Protein AF-A0A4Y2BCL5-F1 (afdb_monomer_lite)

Radius of gyration: 30.36 Å; chains: 1; bounding box: 72×30×68 Å

Sequence (85 aa):
MSIDEDIPVAATLTDLEICQAVCEQDQALKVDDSDGYENVGENPPTNAEMRQVHDISKRGVQHRSTNFKITIRVRTIYCCRTVKD

Organism: Araneus ventricosus (NCBI:txid182803)

Structure (mmCIF, N/CA/C/O backbone):
data_AF-A0A4Y2BCL5-F1
#
_entry.id   AF-A0A4Y2BCL5-F1
#
loop_
_atom_site.group_PDB
_atom_site.id
_atom_site.type_symbol
_atom_site.label_atom_id
_atom_site.label_alt_id
_atom_site.label_comp_id
_atom_site.label_asym_id
_atom_site.label_entity_id
_atom_site.label_seq_id
_atom_site.pdbx_PDB_ins_code
_atom_site.Cartn_x
_atom_site.Cartn_y
_atom_site.Cartn_z
_atom_site.occupancy
_atom_site.B_iso_or_equiv
_atom_site.auth_seq_id
_atom_site.auth_comp_id
_atom_site.auth_asym_id
_atom_site.auth_atom_id
_atom_site.pdbx_PDB_model_num
ATOM 1 N N . MET A 1 1 ? -52.569 -4.721 -8.199 1.00 51.53 1 MET A N 1
ATOM 2 C CA . MET A 1 1 ? -52.292 -5.807 -7.241 1.00 51.53 1 MET A CA 1
ATOM 3 C C . MET A 1 1 ? -50.808 -5.766 -6.947 1.00 51.53 1 MET A C 1
ATOM 5 O O . MET A 1 1 ? -50.025 -6.217 -7.768 1.00 51.53 1 MET A O 1
ATOM 9 N N . SER A 1 2 ? -50.442 -5.103 -5.856 1.00 55.34 2 SER A N 1
ATOM 10 C CA . SER A 1 2 ? -49.104 -5.130 -5.272 1.00 55.34 2 SER A CA 1
ATOM 11 C C . SER A 1 2 ? -49.138 -6.200 -4.192 1.00 55.34 2 SER A C 1
ATOM 13 O O . SER A 1 2 ? -49.889 -6.070 -3.228 1.00 55.34 2 SER A O 1
ATOM 15 N N . ILE A 1 3 ? -48.414 -7.290 -4.413 1.00 58.56 3 ILE A N 1
ATOM 16 C CA . ILE A 1 3 ? -48.107 -8.251 -3.361 1.00 58.56 3 ILE A CA 1
ATOM 17 C C . ILE A 1 3 ? -47.106 -7.557 -2.443 1.00 58.56 3 ILE A C 1
ATOM 19 O O . ILE A 1 3 ? -45.932 -7.437 -2.769 1.00 58.56 3 ILE A O 1
ATOM 23 N N . ASP A 1 4 ? -47.623 -6.977 -1.366 1.00 59.22 4 ASP A N 1
ATOM 24 C CA . ASP A 1 4 ? -46.809 -6.628 -0.213 1.00 59.22 4 ASP A CA 1
ATOM 25 C C . ASP A 1 4 ? -46.419 -7.973 0.398 1.00 59.22 4 ASP A C 1
ATOM 27 O O . ASP A 1 4 ? -47.239 -8.660 1.011 1.00 59.22 4 ASP A O 1
ATOM 31 N N . GLU A 1 5 ? -45.230 -8.442 0.028 1.00 60.19 5 GLU A N 1
ATOM 32 C CA . GLU A 1 5 ? -44.612 -9.626 0.602 1.00 60.19 5 GLU A CA 1
ATOM 33 C C . GLU A 1 5 ? -44.344 -9.311 2.065 1.00 60.19 5 GLU A C 1
ATOM 35 O O . GLU A 1 5 ? -43.307 -8.766 2.433 1.00 60.19 5 GLU A O 1
ATOM 40 N N . ASP A 1 6 ? -45.355 -9.625 2.870 1.00 61.19 6 ASP A N 1
ATOM 41 C CA . ASP A 1 6 ? -45.319 -9.731 4.315 1.00 61.19 6 ASP A CA 1
ATOM 42 C C . ASP A 1 6 ? -44.175 -10.699 4.634 1.00 61.19 6 ASP A C 1
ATOM 44 O O . ASP A 1 6 ? -44.336 -11.925 4.622 1.00 61.19 6 ASP A O 1
ATOM 48 N N . ILE A 1 7 ? -42.966 -10.139 4.774 1.00 65.62 7 ILE A N 1
ATOM 49 C CA . ILE A 1 7 ? -41.779 -10.852 5.234 1.00 65.62 7 ILE A CA 1
ATOM 50 C C . ILE A 1 7 ? -42.265 -11.574 6.479 1.00 65.62 7 ILE A C 1
ATOM 52 O O . ILE A 1 7 ? -42.734 -10.897 7.400 1.00 65.62 7 ILE A O 1
ATOM 56 N N . PRO A 1 8 ? -42.257 -12.920 6.495 1.00 70.56 8 PRO A N 1
ATOM 57 C CA . PRO A 1 8 ? -42.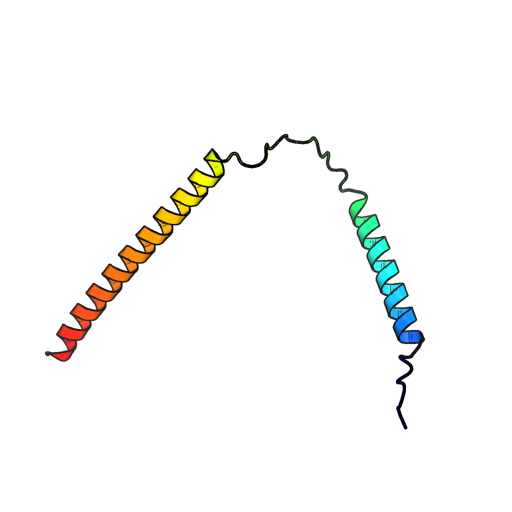937 -13.654 7.540 1.00 70.56 8 PRO A CA 1
ATOM 58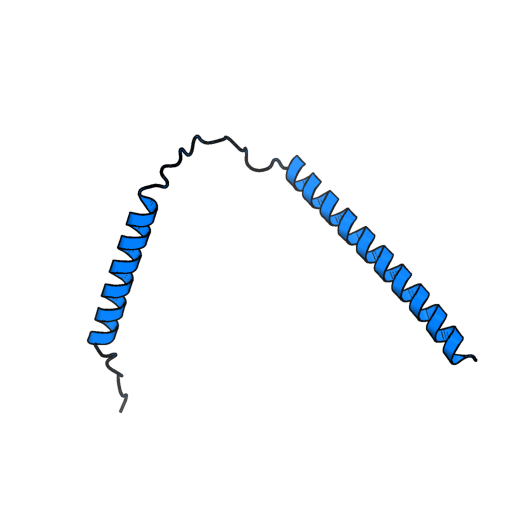 C C . PRO A 1 8 ? -42.387 -13.132 8.855 1.00 70.56 8 PRO A C 1
ATOM 60 O O . PRO A 1 8 ? -41.182 -13.180 9.066 1.00 70.56 8 PRO A O 1
ATOM 63 N N . VAL A 1 9 ? -43.250 -12.588 9.713 1.00 65.19 9 VAL A N 1
ATOM 64 C CA . VAL A 1 9 ? -42.865 -11.961 10.991 1.00 65.19 9 VAL A CA 1
ATOM 65 C C . VAL A 1 9 ? -41.927 -12.874 11.799 1.00 65.19 9 VAL A C 1
ATOM 67 O O . VAL A 1 9 ? -41.061 -12.402 12.528 1.00 65.19 9 VAL A O 1
ATOM 70 N N . ALA A 1 10 ? -42.039 -14.189 11.590 1.00 67.38 10 ALA A N 1
ATOM 71 C CA . ALA A 1 10 ? -41.126 -15.215 12.079 1.00 67.38 10 ALA A CA 1
ATOM 72 C C . ALA A 1 10 ? -39.660 -15.061 11.615 1.00 67.38 10 ALA A C 1
ATOM 74 O O . ALA A 1 10 ? -38.762 -15.266 12.423 1.00 67.38 10 ALA A O 1
ATOM 75 N N . ALA A 1 11 ? -39.399 -14.700 10.356 1.00 69.75 11 ALA A N 1
ATOM 76 C CA . ALA A 1 11 ? -38.058 -14.418 9.840 1.00 69.75 11 ALA A CA 1
ATOM 77 C C . ALA A 1 11 ? -37.460 -13.176 10.508 1.00 69.75 11 ALA A C 1
ATOM 79 O O . ALA A 1 11 ? -36.344 -13.236 11.008 1.00 69.75 11 ALA A O 1
ATOM 80 N N . THR A 1 12 ? -38.236 -12.096 10.630 1.00 75.31 12 THR A N 1
ATOM 81 C CA . THR A 1 12 ? -37.787 -10.870 11.305 1.00 75.31 12 THR A CA 1
ATOM 82 C C . THR A 1 12 ? -37.524 -11.098 12.797 1.00 75.31 12 THR A C 1
ATOM 84 O O . THR A 1 12 ? -36.577 -10.544 13.349 1.00 75.31 12 THR A O 1
ATOM 87 N N . LEU A 1 13 ? -38.339 -11.932 13.456 1.00 76.25 13 LEU A N 1
ATOM 88 C CA . LEU A 1 13 ? -38.135 -12.330 14.853 1.00 76.25 13 LEU A CA 1
ATOM 89 C C . LEU A 1 13 ? -36.897 -13.215 15.024 1.00 76.25 13 LEU A C 1
ATOM 91 O O . LEU A 1 13 ? -36.126 -12.989 15.949 1.00 76.25 13 LEU A O 1
ATOM 95 N N . THR A 1 14 ? -36.675 -14.161 14.111 1.00 80.44 14 THR A N 1
ATOM 96 C CA . THR A 1 14 ? -35.505 -15.051 14.147 1.00 80.44 14 THR A CA 1
ATOM 97 C C . THR A 1 14 ? -34.214 -14.257 13.935 1.00 80.44 14 THR A C 1
ATOM 99 O O . THR A 1 14 ? -33.251 -14.437 14.676 1.00 80.44 14 THR A O 1
ATOM 102 N N . ASP A 1 15 ? -34.201 -13.323 12.983 1.00 77.06 15 ASP A N 1
ATOM 103 C CA . ASP A 1 15 ? -33.055 -12.441 12.748 1.00 77.06 15 ASP A CA 1
ATOM 104 C C . ASP A 1 15 ? -32.775 -11.541 13.959 1.00 77.06 15 ASP A C 1
ATOM 106 O O . ASP A 1 15 ? -31.614 -11.321 14.309 1.00 77.06 15 ASP A O 1
ATOM 110 N N . LEU A 1 16 ? -33.821 -11.059 14.639 1.00 81.88 16 LEU A N 1
ATOM 111 C CA . LEU A 1 16 ? -33.683 -10.254 15.851 1.00 81.88 16 LEU A CA 1
ATOM 112 C C . LEU A 1 16 ? -33.124 -11.067 17.030 1.00 81.88 16 LEU A C 1
ATOM 114 O O . LEU A 1 16 ? -32.211 -10.592 17.704 1.00 81.88 16 LEU A O 1
ATOM 118 N N . GLU A 1 17 ? -33.614 -12.289 17.253 1.00 83.00 17 GLU A N 1
ATOM 119 C CA . GLU A 1 17 ? -33.103 -13.199 18.290 1.00 83.00 17 GLU A CA 1
ATOM 120 C C . GLU A 1 17 ? -31.640 -13.588 18.032 1.00 83.00 17 GLU A C 1
ATOM 122 O O . GLU A 1 17 ? -30.833 -13.632 18.963 1.00 83.00 17 GLU A O 1
ATOM 127 N N . ILE A 1 18 ? -31.264 -13.793 16.764 1.00 84.62 18 ILE A N 1
ATOM 128 C CA . ILE A 1 18 ? -29.876 -14.056 16.366 1.00 84.62 18 ILE A CA 1
ATOM 129 C C . ILE A 1 18 ? -29.010 -12.819 16.599 1.00 84.62 18 ILE A C 1
ATOM 131 O O . ILE A 1 18 ? -27.931 -12.936 17.177 1.00 84.62 18 ILE A O 1
ATOM 135 N N . CYS A 1 19 ? -29.469 -11.632 16.197 1.00 84.75 19 CYS A N 1
ATOM 136 C CA . CYS A 1 19 ? -28.731 -10.390 16.426 1.00 84.75 19 CYS A CA 1
ATOM 137 C C . CYS A 1 19 ? -28.511 -10.149 17.918 1.00 84.75 19 CYS A C 1
ATOM 139 O O . CYS A 1 19 ? -27.408 -9.792 18.324 1.00 84.75 19 CYS A O 1
ATOM 141 N N . GLN A 1 20 ? -29.526 -10.402 18.742 1.00 84.19 20 GLN A N 1
ATOM 142 C CA . GLN A 1 20 ? -29.419 -10.259 20.185 1.00 84.19 20 GLN A CA 1
ATOM 143 C C . GLN A 1 20 ? -28.436 -11.272 20.787 1.00 84.19 20 GLN A C 1
ATOM 145 O O . GLN A 1 20 ? -27.533 -10.872 21.520 1.00 84.19 20 GLN A O 1
ATOM 150 N N . ALA A 1 21 ? -28.525 -12.550 20.411 1.00 82.81 21 ALA A N 1
ATOM 151 C CA . ALA A 1 21 ? -27.600 -13.581 20.880 1.00 82.81 21 ALA A CA 1
ATOM 152 C C . ALA A 1 21 ? -26.147 -13.328 20.436 1.00 82.81 21 ALA A C 1
ATOM 154 O O . ALA A 1 21 ? -25.213 -13.623 21.183 1.00 82.81 21 ALA A O 1
ATOM 155 N N . VAL A 1 22 ? -25.942 -12.764 19.240 1.00 81.00 22 VAL A N 1
ATOM 156 C CA . VAL A 1 22 ? -24.620 -12.364 18.734 1.00 81.00 22 VAL A CA 1
ATOM 157 C C . VAL A 1 22 ? -24.100 -11.134 19.476 1.00 81.00 22 VAL A C 1
ATOM 159 O O . VAL A 1 22 ? -22.940 -11.125 19.871 1.00 81.00 22 VAL A O 1
ATOM 162 N N . CYS A 1 23 ? -24.936 -10.123 19.731 1.00 82.25 23 CYS A N 1
ATOM 163 C CA . CYS A 1 23 ? -24.549 -8.941 20.506 1.00 82.25 23 CYS A CA 1
ATOM 164 C C . CYS A 1 23 ? -24.210 -9.274 21.966 1.00 82.25 23 CYS A C 1
ATOM 166 O O . CYS A 1 23 ? -23.290 -8.681 22.529 1.00 82.25 23 CYS A O 1
ATOM 168 N N . GLU A 1 24 ? -24.938 -10.208 22.579 1.00 79.81 24 GLU A N 1
ATOM 169 C CA . GLU A 1 24 ? -24.673 -10.685 23.939 1.00 79.81 24 GLU A CA 1
ATOM 170 C C . GLU A 1 24 ? -23.415 -11.564 23.993 1.00 79.81 24 GLU A C 1
ATOM 172 O O . GLU A 1 24 ? -22.617 -11.418 24.918 1.00 79.81 24 GLU A O 1
ATOM 177 N N . GLN A 1 25 ? -23.171 -12.407 22.979 1.00 78.56 25 GLN A N 1
ATOM 178 C CA . GLN A 1 25 ? -21.908 -13.143 22.854 1.00 78.56 25 GLN A CA 1
ATOM 179 C C . GLN A 1 25 ? -20.709 -12.223 22.613 1.00 78.56 25 GLN A C 1
ATOM 181 O O . GLN A 1 25 ? -19.680 -12.428 23.244 1.00 78.56 25 GLN A O 1
ATOM 186 N N . ASP A 1 26 ? -20.823 -11.210 21.752 1.00 69.44 26 ASP A N 1
ATOM 187 C CA . ASP A 1 26 ? -19.743 -10.250 21.485 1.00 69.44 26 ASP A CA 1
ATOM 188 C C . ASP A 1 26 ? -19.408 -9.434 22.743 1.00 69.44 26 ASP A C 1
ATOM 190 O O . ASP A 1 26 ? -18.243 -9.241 23.078 1.00 69.44 26 ASP A O 1
ATOM 194 N N . GLN A 1 27 ? -20.423 -9.038 23.522 1.00 69.50 27 GLN A N 1
ATOM 195 C CA . GLN A 1 27 ? -20.211 -8.401 24.824 1.00 69.50 27 GLN A CA 1
ATOM 196 C C . GLN A 1 27 ? -19.586 -9.346 25.850 1.00 69.50 27 GLN A C 1
ATOM 198 O O . GLN A 1 27 ? -18.667 -8.928 26.547 1.00 69.50 27 GLN A O 1
ATOM 203 N N . ALA A 1 28 ? -20.032 -10.602 25.936 1.00 67.12 28 ALA A N 1
ATOM 204 C CA . ALA A 1 28 ? -19.454 -11.591 26.845 1.00 67.12 28 ALA A CA 1
ATOM 205 C C . ALA A 1 28 ? -18.009 -11.959 26.465 1.00 67.12 28 ALA A C 1
ATOM 207 O O . ALA A 1 28 ? -17.181 -12.169 27.348 1.00 67.12 28 ALA A O 1
ATOM 208 N N . LEU A 1 29 ? -17.687 -11.972 25.168 1.00 64.12 29 LEU A N 1
ATOM 209 C CA . LEU A 1 29 ? -16.328 -12.148 24.650 1.00 64.12 29 LEU A CA 1
ATOM 210 C C . LEU A 1 29 ? -15.435 -10.936 24.975 1.00 64.12 29 LEU A C 1
ATOM 212 O O . LEU A 1 29 ? -14.235 -11.093 25.166 1.00 64.12 29 LEU A O 1
ATOM 216 N N . LYS A 1 30 ? -16.018 -9.735 25.087 1.00 60.44 30 LYS A N 1
ATOM 217 C CA . LYS A 1 30 ? -15.322 -8.490 25.461 1.00 60.44 30 LYS A CA 1
ATOM 218 C C . LYS A 1 30 ? -15.164 -8.275 26.972 1.00 60.44 30 LYS A C 1
ATOM 220 O O . LYS A 1 30 ? -14.546 -7.288 27.363 1.00 60.44 30 LYS A O 1
ATOM 225 N N . VAL A 1 31 ? -15.689 -9.158 27.829 1.00 57.56 31 VAL A N 1
ATOM 226 C CA . VAL A 1 31 ? -15.552 -9.034 29.299 1.00 57.56 31 VAL A CA 1
ATOM 227 C C . VAL A 1 31 ? -14.128 -9.340 29.788 1.00 57.56 31 VAL A C 1
ATOM 229 O O . VAL A 1 31 ? -13.785 -8.929 30.892 1.00 57.56 31 VAL A O 1
ATOM 232 N N . ASP A 1 32 ? -13.274 -9.956 28.964 1.00 59.69 32 ASP A N 1
ATOM 233 C CA . ASP A 1 32 ? -11.885 -10.286 29.335 1.00 59.69 32 ASP A CA 1
ATOM 234 C C . ASP A 1 32 ? -10.820 -9.507 28.540 1.00 59.69 32 ASP A C 1
ATOM 236 O O . ASP A 1 32 ? -9.651 -9.871 28.551 1.00 59.69 32 ASP A O 1
ATOM 240 N N . ASP A 1 33 ? -11.210 -8.415 27.869 1.00 59.28 33 ASP A N 1
ATOM 241 C CA . ASP A 1 33 ? -10.273 -7.496 27.195 1.00 59.28 33 ASP A CA 1
ATOM 242 C C . ASP A 1 33 ? -10.236 -6.121 27.881 1.00 59.28 33 ASP A C 1
ATOM 244 O O . ASP A 1 33 ? -9.958 -5.090 27.274 1.00 59.28 33 ASP A O 1
ATOM 248 N N . SER A 1 34 ? -10.451 -6.100 29.203 1.00 64.00 34 SER A N 1
ATOM 249 C CA . SER A 1 34 ? -9.800 -5.083 30.037 1.00 64.00 34 SER A CA 1
ATOM 250 C C . SER A 1 34 ? -8.318 -5.444 30.198 1.00 64.00 34 SER A C 1
ATOM 252 O O . SER A 1 34 ? -7.778 -5.379 31.305 1.00 64.00 34 SER A O 1
ATOM 254 N N . ASP A 1 35 ? -7.656 -5.831 29.105 1.00 60.34 35 ASP A N 1
ATOM 255 C CA . ASP A 1 35 ? -6.215 -5.745 29.052 1.00 60.34 35 ASP A CA 1
ATOM 256 C C . ASP A 1 35 ? -5.911 -4.260 29.158 1.00 60.34 35 ASP A C 1
ATOM 258 O O . ASP A 1 35 ? -6.493 -3.428 28.452 1.00 60.34 35 ASP A O 1
ATOM 262 N N . GLY A 1 36 ? -5.135 -3.920 30.179 1.00 59.75 36 GLY A N 1
ATOM 263 C CA . GLY A 1 36 ? -4.903 -2.549 30.559 1.00 59.75 36 GLY A CA 1
ATOM 264 C C . GLY A 1 36 ? -4.467 -1.773 29.332 1.00 59.75 36 GLY A C 1
ATOM 265 O O . GLY A 1 36 ? -3.305 -1.832 28.940 1.00 59.75 36 GLY A O 1
ATOM 266 N N . TYR A 1 37 ? -5.358 -0.931 28.810 1.00 56.56 37 TYR A N 1
ATOM 267 C CA . TYR A 1 37 ? -4.945 0.290 28.147 1.00 56.56 37 TYR A CA 1
ATOM 268 C C . TYR A 1 37 ? -4.340 1.187 29.241 1.00 56.56 37 TYR A C 1
ATOM 270 O O . TYR A 1 37 ? -4.798 2.298 29.512 1.00 56.56 37 TYR A O 1
ATOM 278 N N . GLU A 1 38 ? -3.279 0.700 29.906 1.00 59.47 38 GLU A N 1
ATOM 279 C CA . GLU A 1 38 ? -2.094 1.506 30.072 1.00 59.47 38 GLU A CA 1
ATOM 280 C C . GLU A 1 38 ? -1.874 2.088 28.695 1.00 59.47 38 GLU A C 1
ATOM 282 O O . GLU A 1 38 ? -1.449 1.431 27.749 1.00 59.47 38 GLU A O 1
ATOM 287 N N . ASN A 1 39 ? -2.351 3.316 28.588 1.00 63.88 39 ASN A N 1
ATOM 288 C CA . ASN A 1 39 ? -2.070 4.246 27.543 1.00 63.88 39 ASN A CA 1
ATOM 289 C C . ASN A 1 39 ? -0.546 4.308 27.449 1.00 63.88 39 ASN A C 1
ATOM 291 O O . ASN A 1 39 ? 0.089 5.182 28.044 1.00 63.88 39 ASN A O 1
ATOM 295 N N . VAL A 1 40 ? 0.049 3.342 26.744 1.00 56.97 40 VAL A N 1
ATOM 296 C CA . VAL A 1 40 ? 1.309 3.536 26.066 1.00 56.97 40 VAL A CA 1
ATOM 297 C C . VAL A 1 40 ? 1.001 4.764 25.246 1.00 56.97 40 VAL A C 1
ATOM 299 O O . VAL A 1 40 ? 0.223 4.711 24.297 1.00 56.97 40 VAL A O 1
ATOM 302 N N . GLY A 1 41 ? 1.506 5.902 25.716 1.00 58.00 41 GLY A N 1
ATOM 303 C CA . GLY A 1 41 ? 1.453 7.167 25.015 1.00 58.00 41 GLY A CA 1
ATOM 304 C C . GLY A 1 41 ? 2.306 7.052 23.762 1.00 58.00 41 GLY A C 1
ATOM 305 O O . GLY A 1 41 ? 3.312 7.744 23.630 1.00 58.00 41 GLY A O 1
ATOM 306 N N . GLU A 1 42 ? 1.937 6.147 22.859 1.00 62.38 42 GLU A N 1
ATOM 307 C CA . GLU A 1 42 ? 2.339 6.167 21.476 1.00 62.38 42 GLU A CA 1
ATOM 308 C C . GLU A 1 42 ? 1.709 7.433 20.922 1.00 62.38 42 GLU A C 1
ATOM 310 O O . GLU A 1 42 ? 0.536 7.510 20.554 1.00 62.38 42 GLU A O 1
ATOM 315 N N 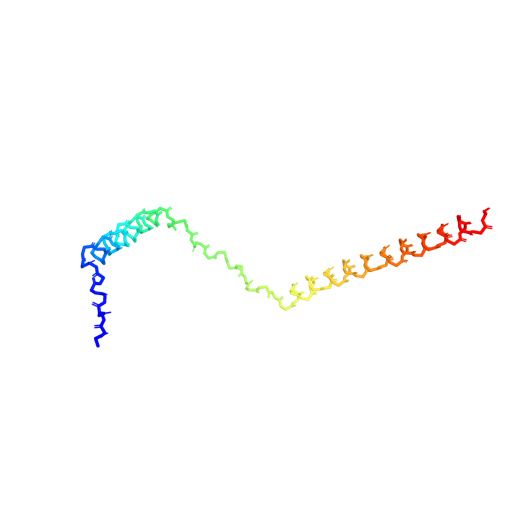. ASN A 1 43 ? 2.511 8.492 20.995 1.00 68.88 43 ASN A N 1
ATOM 316 C CA . ASN A 1 43 ? 2.229 9.752 20.356 1.00 68.88 43 ASN A CA 1
ATOM 317 C C . ASN A 1 43 ? 1.825 9.428 18.907 1.00 68.88 43 ASN A C 1
ATOM 319 O O . ASN A 1 43 ? 2.512 8.619 18.272 1.00 68.88 43 ASN A O 1
ATOM 323 N N . PRO A 1 44 ? 0.738 10.006 18.367 1.00 70.75 44 PRO A N 1
ATOM 324 C CA . PRO A 1 44 ? 0.419 9.831 16.958 1.00 70.75 44 PRO A CA 1
ATOM 325 C C . PRO A 1 44 ? 1.680 10.090 16.123 1.00 70.75 44 PRO A C 1
ATOM 327 O O . PRO A 1 44 ? 2.419 11.029 16.449 1.00 70.75 44 PRO A O 1
ATOM 330 N N . PRO A 1 45 ? 1.948 9.266 15.088 1.00 71.69 45 PRO A N 1
ATOM 331 C CA . PRO A 1 45 ? 3.216 9.284 14.380 1.00 71.69 45 PRO A CA 1
ATOM 332 C C . PRO A 1 45 ? 3.555 10.713 13.986 1.00 71.69 45 PRO A C 1
ATOM 334 O O . PRO A 1 45 ? 2.767 11.427 13.357 1.00 71.69 45 PRO A O 1
ATOM 337 N N . THR A 1 46 ? 4.727 11.156 14.414 1.00 82.44 46 THR A N 1
ATOM 338 C CA . THR A 1 46 ? 5.157 12.534 14.231 1.00 82.44 46 THR A CA 1
ATOM 339 C C . THR A 1 46 ? 5.277 12.795 12.728 1.00 82.44 46 THR A C 1
ATOM 341 O O . THR A 1 46 ? 5.611 11.905 11.946 1.00 82.44 46 THR A O 1
ATOM 344 N N . ASN A 1 47 ? 5.065 14.036 12.281 1.00 86.19 47 ASN A N 1
ATOM 345 C CA . ASN A 1 47 ? 5.257 14.427 10.873 1.00 86.19 47 ASN A CA 1
ATOM 346 C C . ASN A 1 47 ? 6.609 13.929 10.300 1.00 86.19 47 ASN A C 1
ATOM 348 O O . ASN A 1 47 ? 6.692 13.526 9.142 1.00 86.19 47 ASN A O 1
ATOM 352 N N . ALA A 1 48 ? 7.656 13.884 11.132 1.00 85.25 48 ALA A N 1
ATOM 353 C CA . ALA A 1 48 ? 8.960 13.323 10.780 1.00 85.25 48 ALA A CA 1
ATOM 354 C C . ALA A 1 48 ? 8.921 11.814 10.453 1.00 85.25 48 ALA A C 1
ATOM 356 O O . ALA A 1 48 ? 9.509 11.391 9.459 1.00 85.25 48 ALA A O 1
ATOM 357 N N . GLU A 1 49 ? 8.197 11.016 11.235 1.00 88.81 49 GLU A N 1
ATOM 358 C CA . GLU A 1 49 ? 8.061 9.566 11.044 1.00 88.81 49 GLU A CA 1
ATOM 359 C C . GLU A 1 49 ? 7.241 9.260 9.786 1.00 88.81 49 GLU A C 1
ATOM 361 O O . GLU A 1 49 ? 7.646 8.449 8.952 1.00 88.81 49 GLU A O 1
ATOM 366 N N . MET A 1 50 ? 6.151 10.001 9.555 1.00 90.88 50 MET A N 1
ATOM 367 C CA . MET A 1 50 ? 5.367 9.879 8.319 1.00 90.88 50 MET A CA 1
ATOM 368 C C . MET A 1 50 ? 6.189 10.220 7.066 1.00 90.88 50 MET A C 1
ATOM 370 O O . MET A 1 50 ? 6.080 9.542 6.039 1.00 90.88 50 MET A O 1
ATOM 374 N N . ARG A 1 51 ? 7.055 11.242 7.140 1.00 92.50 51 ARG A N 1
ATOM 375 C CA . ARG A 1 51 ? 7.985 11.586 6.050 1.00 92.50 51 ARG A CA 1
ATOM 376 C C . ARG A 1 51 ? 8.984 10.471 5.778 1.00 92.50 51 ARG A C 1
ATOM 378 O O . ARG A 1 51 ? 9.222 10.152 4.616 1.00 92.50 51 ARG A O 1
ATOM 385 N N . GLN A 1 52 ? 9.517 9.851 6.826 1.00 93.62 52 GLN A N 1
ATOM 386 C CA . GLN A 1 52 ? 10.452 8.740 6.692 1.00 93.62 52 GLN A CA 1
ATOM 387 C C . GLN A 1 52 ? 9.805 7.535 5.996 1.00 93.62 52 GLN A C 1
ATOM 389 O O . GLN A 1 52 ? 10.371 7.003 5.040 1.00 93.62 52 GLN A O 1
ATOM 394 N N . VAL A 1 53 ? 8.598 7.142 6.416 1.00 92.38 53 VAL A N 1
ATOM 395 C CA . VAL A 1 53 ? 7.839 6.044 5.789 1.00 92.38 53 VAL A CA 1
ATOM 396 C C . VAL A 1 53 ? 7.571 6.339 4.310 1.00 92.38 53 VAL A C 1
ATOM 398 O O . VAL A 1 53 ? 7.764 5.480 3.444 1.00 92.38 53 VAL A O 1
ATOM 401 N N . HIS A 1 54 ? 7.191 7.577 3.993 1.00 92.94 54 HIS A N 1
ATOM 402 C CA . HIS A 1 54 ? 6.967 8.004 2.617 1.00 92.94 54 HIS A CA 1
ATOM 403 C C . HIS A 1 54 ? 8.253 7.984 1.764 1.00 92.94 54 HIS A C 1
ATOM 405 O O . HIS A 1 54 ? 8.224 7.542 0.611 1.00 92.94 54 HIS A O 1
ATOM 411 N N . ASP A 1 55 ? 9.397 8.392 2.316 1.00 92.50 55 ASP A N 1
ATOM 412 C CA . ASP A 1 55 ? 10.685 8.358 1.615 1.00 92.50 55 ASP A CA 1
ATOM 413 C C . ASP A 1 55 ? 11.184 6.923 1.366 1.00 92.50 55 ASP A C 1
ATOM 415 O O . ASP A 1 55 ? 11.732 6.635 0.295 1.00 92.50 55 ASP A O 1
A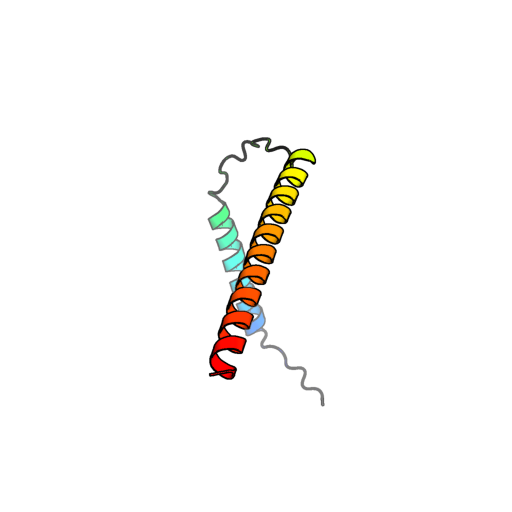TOM 419 N N . ILE A 1 56 ? 10.938 5.996 2.299 1.00 95.38 56 ILE A N 1
ATOM 420 C CA . ILE A 1 56 ? 11.206 4.560 2.112 1.00 95.38 56 ILE A CA 1
ATOM 421 C C . ILE A 1 56 ? 10.349 4.006 0.967 1.00 95.38 56 ILE A C 1
ATOM 423 O O . ILE A 1 56 ? 10.871 3.340 0.066 1.00 95.38 56 ILE A O 1
ATOM 427 N N . SER A 1 57 ? 9.054 4.335 0.956 1.00 91.31 57 SER A N 1
ATOM 428 C CA . SER A 1 57 ? 8.129 3.932 -0.109 1.00 91.31 57 SER A CA 1
ATOM 429 C C . SER A 1 57 ? 8.598 4.421 -1.486 1.00 91.31 57 SER A C 1
ATOM 431 O O . SER A 1 57 ? 8.727 3.628 -2.425 1.00 91.31 57 SER A O 1
ATOM 433 N N . LYS A 1 58 ? 8.981 5.702 -1.602 1.00 93.19 58 LYS A N 1
ATOM 434 C CA . LYS A 1 58 ? 9.543 6.268 -2.841 1.00 93.19 58 LYS A CA 1
ATOM 435 C C . LYS A 1 58 ? 10.781 5.516 -3.327 1.00 93.19 58 LYS A C 1
ATOM 437 O O . LYS A 1 58 ? 10.871 5.205 -4.517 1.00 93.19 58 LYS A O 1
ATOM 442 N N . ARG A 1 59 ? 11.720 5.194 -2.429 1.00 92.62 59 ARG A N 1
ATOM 443 C CA . ARG A 1 59 ? 12.930 4.427 -2.782 1.00 92.62 59 ARG A CA 1
ATOM 444 C C . ARG A 1 59 ? 12.587 3.032 -3.303 1.00 92.62 59 ARG A C 1
ATOM 446 O O . ARG A 1 59 ? 13.145 2.612 -4.318 1.00 92.62 59 ARG A O 1
ATOM 453 N N . GLY A 1 60 ? 11.640 2.341 -2.666 1.00 87.00 60 GLY A N 1
ATOM 454 C CA . GLY A 1 60 ? 11.170 1.026 -3.111 1.00 87.00 60 GLY A CA 1
ATOM 455 C C . GLY A 1 60 ? 10.565 1.059 -4.519 1.00 87.00 60 GLY A C 1
ATOM 456 O O . GLY A 1 60 ? 10.926 0.249 -5.379 1.00 87.00 60 GLY A O 1
ATOM 457 N N . VAL A 1 61 ? 9.705 2.046 -4.792 1.00 87.19 61 VAL A N 1
ATOM 458 C CA . VAL A 1 61 ? 9.087 2.249 -6.115 1.00 87.19 61 VAL A CA 1
ATOM 459 C C . VAL A 1 61 ? 10.139 2.554 -7.185 1.00 87.19 61 VAL A C 1
ATOM 461 O O . VAL A 1 61 ? 10.106 1.967 -8.271 1.00 87.19 61 VAL A O 1
ATOM 464 N N . GLN A 1 62 ? 11.111 3.421 -6.888 1.00 87.19 62 GLN A N 1
ATOM 465 C CA . GLN A 1 62 ? 12.182 3.771 -7.824 1.00 87.19 62 GLN A CA 1
ATOM 466 C C . GLN A 1 62 ? 13.071 2.565 -8.169 1.00 87.19 62 GLN A C 1
ATOM 468 O O . GLN A 1 62 ? 13.398 2.350 -9.343 1.00 87.19 62 GLN A O 1
ATOM 473 N N . HIS A 1 63 ? 13.424 1.747 -7.175 1.00 81.69 63 HIS A N 1
ATOM 474 C CA . HIS A 1 63 ? 14.202 0.525 -7.381 1.00 81.69 63 HIS A CA 1
ATOM 475 C C . HIS A 1 63 ? 13.445 -0.481 -8.262 1.00 81.69 63 HIS A C 1
ATOM 477 O O . HIS A 1 63 ? 13.983 -0.971 -9.259 1.00 81.69 63 HIS A O 1
ATOM 483 N N . ARG A 1 64 ? 12.158 -0.719 -7.972 1.00 80.75 64 ARG A N 1
ATOM 484 C CA . ARG A 1 64 ? 11.301 -1.604 -8.778 1.00 80.75 64 ARG A CA 1
ATOM 485 C C . ARG A 1 64 ? 11.163 -1.117 -10.223 1.00 80.75 64 ARG A C 1
ATOM 487 O O . ARG A 1 64 ? 11.273 -1.919 -11.149 1.00 80.75 64 ARG A O 1
ATOM 494 N N . SER A 1 65 ? 10.967 0.186 -10.423 1.00 75.12 65 SER A N 1
ATOM 495 C CA . SER A 1 65 ? 10.861 0.802 -11.753 1.00 75.12 65 SER A CA 1
ATOM 496 C C . SER A 1 65 ? 12.147 0.634 -12.571 1.00 75.12 65 SER A C 1
ATOM 498 O O . SER A 1 65 ? 12.113 0.243 -13.741 1.00 75.12 65 SER A O 1
ATOM 500 N N . THR A 1 66 ? 13.302 0.842 -11.937 1.00 83.25 66 THR A N 1
ATOM 501 C CA . THR A 1 66 ? 14.609 0.679 -12.589 1.00 83.25 66 THR A CA 1
ATOM 502 C C . THR A 1 66 ? 14.845 -0.773 -13.008 1.00 83.25 66 THR A C 1
ATOM 504 O O . THR A 1 66 ? 15.215 -1.028 -14.156 1.00 83.25 66 THR A O 1
ATOM 507 N N . ASN A 1 67 ? 14.542 -1.732 -12.129 1.00 73.75 67 ASN A N 1
ATOM 508 C CA . ASN A 1 67 ? 14.658 -3.161 -12.433 1.00 73.75 67 ASN A CA 1
ATOM 509 C C . ASN A 1 67 ? 13.724 -3.591 -13.570 1.00 73.75 67 ASN A C 1
ATOM 511 O O . ASN A 1 67 ? 14.130 -4.356 -14.447 1.00 73.75 67 ASN 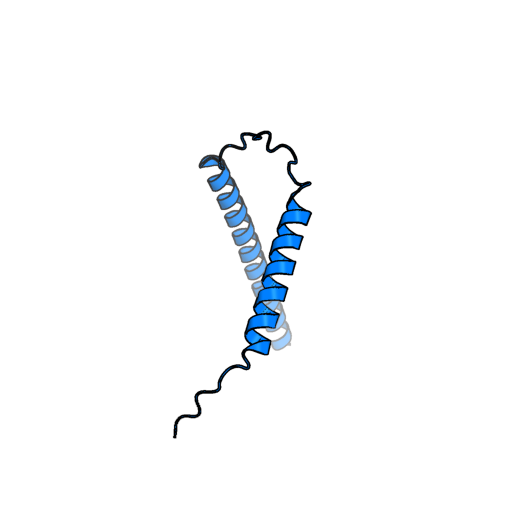A O 1
ATOM 515 N N . PHE A 1 68 ? 12.502 -3.054 -13.619 1.00 75.12 68 PHE A N 1
ATOM 516 C CA . PHE A 1 68 ? 11.569 -3.301 -14.718 1.00 75.12 68 PHE A CA 1
ATOM 517 C C . PHE A 1 68 ? 12.105 -2.768 -16.055 1.00 75.12 68 PHE A C 1
ATOM 519 O O . PHE A 1 68 ? 12.088 -3.478 -17.061 1.00 75.12 68 PHE A O 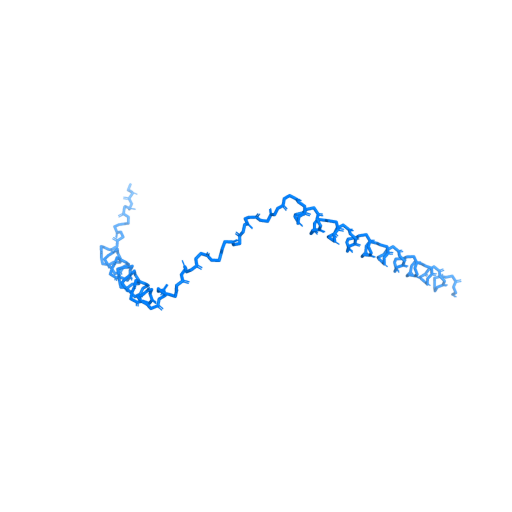1
ATOM 526 N N . LYS A 1 69 ? 12.679 -1.558 -16.063 1.00 77.75 69 LYS A N 1
ATOM 527 C CA . LYS A 1 69 ? 13.296 -0.955 -17.256 1.00 77.75 69 LYS A CA 1
ATOM 528 C C . LYS A 1 69 ? 14.501 -1.753 -17.761 1.00 77.75 69 LYS A C 1
ATOM 530 O O . LYS A 1 69 ? 14.645 -1.931 -18.971 1.00 77.75 69 LYS A O 1
ATOM 535 N N . ILE A 1 70 ? 15.357 -2.239 -16.860 1.00 78.31 70 ILE A N 1
ATOM 536 C CA . ILE A 1 70 ? 16.495 -3.106 -17.210 1.00 78.31 70 ILE A CA 1
ATOM 537 C C . ILE A 1 70 ? 15.988 -4.435 -17.779 1.00 78.31 70 ILE A C 1
ATOM 539 O O . ILE A 1 70 ? 16.440 -4.856 -18.841 1.00 78.31 70 ILE A O 1
ATOM 543 N N . THR A 1 71 ? 14.996 -5.048 -17.131 1.00 76.06 71 THR A N 1
ATOM 544 C CA . THR A 1 71 ? 14.403 -6.321 -17.567 1.00 76.06 71 THR A CA 1
ATOM 545 C C . THR A 1 71 ? 13.797 -6.218 -18.966 1.00 76.06 71 THR A C 1
ATOM 547 O O . THR A 1 71 ? 14.065 -7.069 -19.813 1.00 76.06 71 THR A O 1
ATOM 550 N N . ILE A 1 72 ? 13.025 -5.161 -19.246 1.00 77.44 72 ILE A N 1
ATOM 551 C CA . ILE A 1 72 ? 12.480 -4.913 -20.588 1.00 77.44 72 ILE A CA 1
ATOM 552 C C . ILE A 1 72 ? 13.614 -4.739 -21.596 1.00 77.44 72 ILE A C 1
ATOM 554 O O . ILE A 1 72 ? 13.602 -5.399 -22.627 1.00 77.44 72 ILE A O 1
ATOM 558 N N . ARG A 1 73 ? 14.623 -3.911 -21.291 1.00 78.00 73 ARG A N 1
ATOM 559 C CA . ARG A 1 73 ? 15.766 -3.689 -22.191 1.00 78.00 73 ARG A CA 1
ATOM 560 C C . ARG A 1 73 ? 16.479 -4.988 -22.562 1.00 78.00 73 ARG A C 1
ATOM 562 O O . ARG A 1 73 ? 16.739 -5.209 -23.740 1.00 78.00 73 ARG A O 1
ATOM 569 N N . VAL A 1 74 ? 16.761 -5.851 -21.587 1.00 74.94 74 VAL A N 1
ATOM 570 C CA . VAL A 1 74 ? 17.414 -7.148 -21.829 1.00 74.94 74 VAL A CA 1
ATOM 571 C C . VAL A 1 74 ? 16.532 -8.054 -22.693 1.00 74.94 74 VAL A C 1
ATOM 573 O O . VAL A 1 74 ? 17.016 -8.613 -23.677 1.00 74.94 74 VAL A O 1
ATOM 576 N N . ARG A 1 75 ? 15.231 -8.150 -22.384 1.00 71.88 75 ARG A N 1
ATOM 577 C CA . ARG A 1 75 ? 14.275 -8.949 -23.171 1.00 71.88 75 ARG A CA 1
ATOM 578 C C . ARG A 1 75 ? 14.157 -8.464 -24.614 1.00 71.88 75 ARG A C 1
ATOM 580 O O . ARG A 1 75 ? 14.176 -9.284 -25.526 1.00 71.88 75 ARG A O 1
ATOM 587 N N . THR A 1 76 ? 14.076 -7.153 -24.833 1.00 61.28 76 THR A N 1
ATOM 588 C CA . THR A 1 76 ? 14.006 -6.572 -26.179 1.00 61.28 76 THR A CA 1
ATOM 589 C C . THR A 1 76 ? 15.278 -6.853 -26.976 1.00 61.28 76 THR A C 1
ATOM 591 O O . THR A 1 76 ? 15.185 -7.235 -28.136 1.00 61.28 76 THR A O 1
ATOM 594 N N . ILE A 1 77 ? 16.463 -6.725 -26.367 1.00 78.31 77 ILE A N 1
ATOM 595 C CA . ILE A 1 77 ? 17.737 -7.023 -27.043 1.00 78.31 77 ILE A CA 1
ATOM 596 C C . ILE A 1 77 ? 17.816 -8.498 -27.444 1.00 78.31 77 ILE A C 1
ATOM 598 O O . ILE A 1 77 ? 18.189 -8.792 -28.576 1.00 78.31 77 ILE A O 1
ATOM 602 N N . TYR A 1 78 ? 17.453 -9.414 -26.541 1.00 67.19 78 TYR A N 1
ATOM 603 C CA . TYR A 1 78 ? 17.444 -10.848 -26.831 1.00 67.19 78 TYR A CA 1
ATOM 604 C C . TYR A 1 78 ? 16.476 -11.184 -27.973 1.00 67.19 78 TYR A C 1
ATOM 606 O O . TYR A 1 78 ? 16.886 -11.810 -28.944 1.00 67.19 78 TYR A O 1
ATOM 614 N N . CYS A 1 79 ? 15.241 -10.675 -27.913 1.00 64.12 79 CYS A N 1
ATOM 615 C CA . CYS A 1 79 ? 14.229 -10.883 -28.951 1.00 64.12 79 CYS A CA 1
ATOM 616 C C . CYS A 1 79 ? 14.678 -10.348 -30.325 1.00 64.12 79 CYS A C 1
ATOM 618 O O . CYS A 1 79 ? 14.583 -11.041 -31.332 1.00 64.12 79 CYS A O 1
ATOM 620 N N . CYS A 1 80 ? 15.255 -9.142 -30.379 1.00 63.31 80 CYS A N 1
ATOM 621 C CA . CYS A 1 80 ? 15.797 -8.584 -31.622 1.00 63.31 80 CYS A CA 1
ATOM 622 C C . CYS A 1 80 ? 16.960 -9.400 -32.203 1.00 63.31 80 CYS A C 1
ATOM 624 O O . CYS A 1 80 ? 17.218 -9.309 -33.401 1.00 63.31 80 CYS A O 1
ATOM 626 N N . ARG A 1 81 ? 17.687 -10.144 -31.364 1.00 65.62 81 ARG A N 1
ATOM 627 C CA . ARG A 1 81 ? 18.795 -11.005 -31.786 1.00 65.62 81 ARG A CA 1
ATOM 628 C C . ARG A 1 81 ? 18.260 -12.309 -32.371 1.00 65.62 81 ARG A C 1
ATOM 630 O O . ARG A 1 81 ? 18.591 -12.630 -33.498 1.00 65.62 81 ARG A O 1
ATOM 637 N N . THR A 1 82 ? 17.328 -12.958 -31.673 1.00 63.06 82 THR A N 1
ATOM 638 C CA . THR A 1 82 ? 16.696 -14.213 -32.116 1.00 63.06 82 THR A CA 1
ATOM 639 C C . THR A 1 82 ? 15.820 -14.081 -33.363 1.00 63.06 82 THR A C 1
ATOM 641 O O . THR A 1 82 ? 15.485 -15.089 -33.959 1.00 63.06 82 THR A O 1
ATOM 644 N N . VAL A 1 83 ? 15.388 -12.868 -33.727 1.00 65.75 83 VAL A N 1
ATOM 645 C CA . VAL A 1 83 ? 14.586 -12.611 -34.944 1.00 65.75 83 VAL A CA 1
ATOM 646 C C . VAL A 1 83 ? 15.466 -12.271 -36.160 1.00 65.75 83 VAL A C 1
ATOM 648 O O . VAL A 1 83 ? 14.969 -12.225 -37.282 1.00 65.75 83 VAL A O 1
ATOM 651 N N . LYS A 1 84 ? 16.760 -11.987 -35.958 1.00 62.91 84 LYS A N 1
ATOM 652 C CA . LYS A 1 84 ? 17.706 -11.659 -37.040 1.00 62.91 84 LYS A CA 1
ATOM 653 C C . LYS A 1 84 ? 18.548 -12.844 -37.517 1.00 62.91 84 LYS A C 1
ATOM 655 O O . LYS A 1 84 ? 19.162 -12.712 -38.575 1.00 62.91 84 LYS A O 1
ATOM 660 N N . ASP A 1 85 ? 18.581 -13.922 -36.743 1.00 57.06 85 ASP A N 1
ATOM 661 C CA . ASP A 1 85 ? 19.200 -15.207 -37.085 1.00 57.06 85 ASP A CA 1
ATOM 662 C C . ASP A 1 85 ? 18.149 -16.144 -37.706 1.00 57.06 85 ASP A C 1
ATOM 664 O O . ASP A 1 85 ? 18.510 -16.903 -38.633 1.00 57.06 85 ASP A O 1
#

Foldseek 3Di:
DDPPPPVPVVVVVVVVVVVVVVVVVVVVVCPPPPPPCPVPPPPDQDPVNVVVVVVVVVVVVVVVVVVVVVVVVVVVVVVVVVVVD

pLDDT: mean 73.65, std 11.64, range [51.53, 95.38]

Secondary structure (DSSP, 8-state):
--------HHHHHHHHHHHHHHHHHHHHHGGG----------PPPPHHHHHHHHHHHHHHHHHHHHHHHHHHHHHHHHHHHHTT-